Protein AF-A0A524G0C2-F1 (afdb_monomer)

Nearest PDB structures (foldseek):
  6n63-assembly1_A-2  TM=3.882E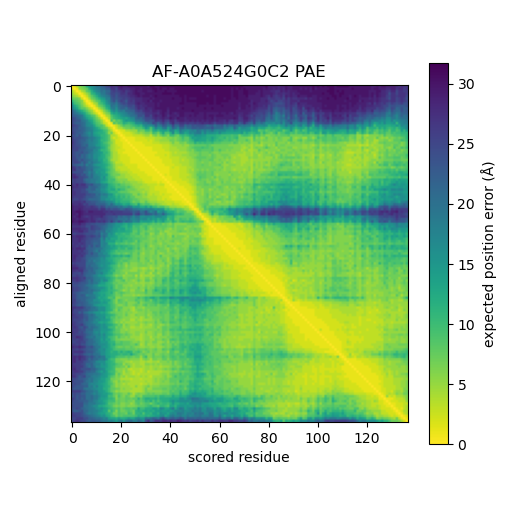-01  e=5.190E-01  Bacillus thermotolerans
  6qyb-assembly1_A  TM=3.420E-01  e=4.652E+00  Streptomyces lividans 1326
  6ek9-assembly1_A  TM=3.709E-01  e=4.907E+00  Streptomyces lividans
  6q58-assembly1_A  TM=3.965E-01  e=8.838E+00  Streptomyces lividans 1326

pLDDT: mean 71.82, std 11.36, range [39.09, 84.81]

Solvent-accessible surface area (backbone atoms only — not comparable to full-atom values): 7784 Å² total; per-residue (Å²): 140,76,82,79,80,74,70,77,73,96,71,70,73,76,85,49,70,62,59,53,49,45,52,48,51,51,49,54,51,50,52,50,49,51,52,50,50,62,56,47,55,59,49,46,54,53,48,71,69,67,76,56,67,72,69,37,51,56,52,44,53,49,52,51,53,50,46,53,52,53,59,60,47,51,63,48,51,54,52,40,53,48,18,62,74,68,44,36,52,68,52,45,53,51,43,54,53,52,46,52,52,51,30,52,54,25,56,78,68,64,38,62,68,63,27,51,50,39,49,54,48,51,56,55,61,65,32,70,63,55,51,47,61,35,68,77,111

Radius of gyration: 20.82 Å; Cα contacts (8 Å, |Δi|>4): 76; chains: 1; bounding box: 36×38×78 Å

Secondary structure (DSSP, 8-state):
---------TT-----HHHHHHHHHHHHHHHHHHHHHHHHHHHHHHHHHT--HHHHHHHHHHHHHHHHHHHHHHHHHHHHHHHHHTT-HHHHHHHHHHHHHHHHHHHHTT-HHHHHHHHHHHHHHT-HHHHHHHH--

Structure (mmCIF, N/CA/C/O backbone):
data_AF-A0A524G0C2-F1
#
_entry.id   AF-A0A524G0C2-F1
#
loop_
_atom_site.group_PDB
_atom_site.id
_atom_site.type_symbol
_atom_site.label_atom_id
_atom_site.label_alt_id
_atom_site.label_comp_id
_atom_site.label_asym_id
_atom_site.label_entity_id
_atom_site.label_seq_id
_atom_site.pdbx_PDB_ins_code
_atom_site.Cartn_x
_atom_site.Cartn_y
_atom_site.Cartn_z
_atom_site.occupancy
_atom_site.B_iso_or_equiv
_atom_site.auth_seq_id
_atom_site.auth_comp_id
_atom_site.auth_asym_id
_atom_site.auth_atom_id
_atom_site.pdbx_PDB_model_num
ATOM 1 N N . MET A 1 1 ? 19.664 -28.141 -49.773 1.00 45.62 1 MET A N 1
ATOM 2 C CA . MET A 1 1 ? 19.941 -27.663 -48.406 1.00 45.62 1 MET A CA 1
ATOM 3 C C . MET A 1 1 ? 20.024 -26.159 -48.499 1.00 45.62 1 MET A C 1
ATOM 5 O O . MET A 1 1 ? 21.053 -25.643 -48.904 1.00 45.62 1 MET A O 1
ATOM 9 N N . ILE A 1 2 ? 18.891 -25.498 -48.298 1.00 45.22 2 ILE A N 1
ATOM 10 C CA . ILE A 1 2 ? 18.828 -24.050 -48.122 1.00 45.22 2 ILE A CA 1
ATOM 11 C C . ILE A 1 2 ? 18.464 -23.889 -46.656 1.00 45.22 2 ILE A C 1
ATOM 13 O O . ILE A 1 2 ? 17.597 -24.612 -46.163 1.00 45.22 2 ILE A O 1
ATOM 17 N N . GLU A 1 3 ? 19.267 -23.080 -45.987 1.00 47.97 3 GLU A N 1
ATOM 18 C CA . GLU A 1 3 ? 19.298 -22.872 -44.551 1.00 47.97 3 GLU A CA 1
ATOM 19 C C . GLU A 1 3 ? 17.900 -22.511 -44.052 1.00 47.97 3 GLU A C 1
ATOM 21 O O . GLU A 1 3 ? 17.252 -21.598 -44.559 1.00 47.97 3 GLU A O 1
ATOM 26 N N . ASP A 1 4 ? 17.428 -23.309 -43.098 1.00 44.31 4 ASP A N 1
ATOM 27 C CA . ASP A 1 4 ? 16.243 -23.026 -42.309 1.00 44.31 4 ASP A CA 1
ATOM 28 C C . ASP A 1 4 ? 16.604 -21.797 -41.469 1.00 44.31 4 ASP A C 1
ATOM 30 O O . ASP A 1 4 ? 17.283 -21.905 -40.444 1.00 44.31 4 ASP A O 1
ATOM 34 N N . GLU A 1 5 ? 16.264 -20.606 -41.969 1.00 48.16 5 GLU A N 1
ATOM 35 C CA . GLU A 1 5 ? 16.205 -19.393 -41.164 1.00 48.16 5 GLU A CA 1
ATOM 36 C C . GLU A 1 5 ? 15.136 -19.636 -40.099 1.00 48.16 5 GLU A C 1
ATOM 38 O O . GLU A 1 5 ? 13.968 -19.272 -40.237 1.00 48.16 5 GLU A O 1
ATOM 43 N N . THR A 1 6 ? 15.539 -20.311 -39.025 1.00 45.94 6 THR A N 1
ATOM 44 C CA . THR A 1 6 ? 14.767 -20.407 -37.798 1.00 45.94 6 THR A CA 1
ATOM 45 C C . THR A 1 6 ? 14.635 -18.994 -37.257 1.00 45.94 6 THR A C 1
ATOM 47 O O . THR A 1 6 ? 15.492 -18.512 -36.512 1.00 45.94 6 THR A O 1
ATOM 50 N N . TYR A 1 7 ? 13.564 -18.318 -37.668 1.00 44.09 7 TYR A N 1
ATOM 51 C CA . TYR A 1 7 ? 13.022 -17.163 -36.976 1.00 44.09 7 TYR A CA 1
ATOM 52 C C . TYR A 1 7 ? 13.000 -17.497 -35.479 1.00 44.09 7 TYR A C 1
ATOM 54 O O . TYR A 1 7 ? 12.479 -18.557 -35.106 1.00 44.09 7 TYR A O 1
ATOM 62 N N . PRO A 1 8 ? 13.568 -16.653 -34.600 1.00 46.28 8 PRO A N 1
ATOM 63 C CA . PRO A 1 8 ? 13.377 -16.867 -33.180 1.00 46.28 8 PRO A CA 1
ATOM 64 C C . PRO A 1 8 ? 11.863 -16.815 -32.925 1.00 46.28 8 PRO A C 1
ATOM 66 O O . PRO A 1 8 ? 11.189 -15.940 -33.475 1.00 46.28 8 PRO A O 1
ATOM 69 N N . PRO A 1 9 ? 11.297 -17.754 -32.150 1.00 43.56 9 PRO A N 1
ATOM 70 C CA . PRO A 1 9 ? 9.872 -17.749 -31.877 1.00 43.56 9 PRO A CA 1
ATOM 71 C C . PRO A 1 9 ? 9.487 -16.405 -31.253 1.00 43.56 9 PRO A C 1
ATOM 73 O O . PRO A 1 9 ? 10.050 -15.991 -30.240 1.00 43.56 9 PRO A O 1
ATOM 76 N N . GLU A 1 10 ? 8.506 -15.746 -31.864 1.00 44.94 10 GLU A N 1
ATOM 77 C CA . GLU A 1 10 ? 7.994 -14.397 -31.578 1.00 44.94 10 GLU A CA 1
ATOM 78 C C . GLU A 1 10 ? 7.294 -14.266 -30.203 1.00 44.94 10 GLU A C 1
ATOM 80 O O . GLU A 1 10 ? 6.514 -13.352 -29.971 1.00 44.94 10 GLU A O 1
ATOM 85 N N . ASN A 1 11 ? 7.572 -15.175 -29.266 1.00 41.25 11 ASN A N 1
ATOM 86 C CA . ASN A 1 11 ? 6.915 -15.281 -27.963 1.00 41.25 11 ASN A CA 1
ATOM 87 C C . ASN A 1 11 ? 7.899 -15.411 -26.792 1.00 41.25 11 ASN A C 1
ATOM 89 O O . ASN A 1 11 ? 7.546 -15.933 -25.735 1.00 41.25 11 ASN A O 1
ATOM 93 N N . SER A 1 12 ? 9.126 -14.908 -26.921 1.00 39.09 12 SER A N 1
ATOM 94 C CA . SER A 1 12 ? 9.852 -14.513 -25.717 1.00 39.09 12 SER A CA 1
ATOM 95 C C . SER A 1 12 ? 9.276 -13.175 -25.261 1.00 39.09 12 SER A C 1
ATOM 97 O O . SER A 1 12 ? 9.777 -12.116 -25.644 1.00 39.09 12 SER A O 1
ATOM 99 N N . GLU A 1 13 ? 8.210 -13.206 -24.456 1.00 43.59 13 GLU A N 1
ATOM 100 C CA . GLU A 1 13 ? 7.986 -12.136 -23.485 1.00 43.59 13 GLU A CA 1
ATOM 101 C C . GLU A 1 13 ? 9.345 -11.889 -22.832 1.00 43.59 13 GLU A C 1
ATOM 103 O O . GLU A 1 13 ? 9.861 -12.763 -22.134 1.00 43.59 13 GLU A O 1
ATOM 108 N N . LEU A 1 14 ? 10.001 -10.782 -23.192 1.00 46.06 14 LEU A N 1
ATOM 109 C CA . LEU A 1 14 ? 11.350 -10.498 -22.732 1.00 46.06 14 LEU A CA 1
ATOM 110 C C . LEU A 1 14 ? 11.347 -10.642 -21.210 1.00 46.06 14 LEU A C 1
ATOM 112 O O . LEU A 1 14 ? 10.615 -9.951 -20.499 1.00 46.06 14 LEU A O 1
ATOM 116 N N . TYR A 1 15 ? 12.118 -11.610 -20.734 1.00 42.06 15 TYR A N 1
ATOM 117 C CA . TYR A 1 15 ? 12.251 -11.915 -19.325 1.00 42.06 15 TYR A CA 1
ATOM 118 C C . TYR A 1 15 ? 12.973 -10.732 -18.678 1.00 42.06 15 TYR A C 1
ATOM 120 O O . TYR A 1 15 ? 14.197 -10.630 -18.734 1.00 42.06 15 TYR A O 1
ATOM 128 N N . PHE A 1 16 ? 12.205 -9.787 -18.135 1.00 51.91 16 PHE A N 1
ATOM 129 C CA . PHE A 1 16 ? 12.732 -8.592 -17.486 1.00 51.91 16 PHE A CA 1
ATOM 130 C C . PHE A 1 16 ? 12.782 -8.824 -15.969 1.00 51.91 16 PHE A C 1
ATOM 132 O O . PHE A 1 16 ? 11.744 -8.770 -15.300 1.00 51.91 16 PHE A O 1
ATOM 139 N N . PRO A 1 17 ? 13.968 -9.079 -15.387 1.00 55.88 17 PRO A N 1
ATOM 140 C CA . PRO A 1 17 ? 14.097 -9.337 -13.953 1.00 55.88 17 PRO A CA 1
ATOM 141 C C . PRO A 1 17 ? 13.678 -8.133 -13.090 1.00 55.88 17 PRO A C 1
ATOM 143 O O . PRO A 1 17 ? 13.245 -8.316 -11.955 1.00 55.88 17 PRO A O 1
ATOM 146 N N . SER A 1 18 ? 13.757 -6.913 -13.626 1.00 60.31 18 SER A N 1
ATOM 147 C CA . SER A 1 18 ? 13.272 -5.656 -13.032 1.00 60.31 18 SER A CA 1
ATOM 148 C C . SER A 1 18 ? 11.753 -5.654 -12.835 1.00 60.31 18 SER A C 1
ATOM 150 O O . SER A 1 18 ? 11.275 -5.424 -11.725 1.00 60.31 18 SER A O 1
ATOM 152 N N . LYS A 1 19 ? 10.992 -5.992 -13.882 1.00 64.38 19 LYS A N 1
ATOM 153 C CA . LYS A 1 19 ? 9.528 -6.107 -13.837 1.00 64.38 19 LYS A CA 1
ATOM 154 C C . LYS A 1 19 ? 9.083 -7.176 -12.844 1.00 64.38 19 LYS A C 1
ATOM 156 O O . LYS A 1 19 ? 8.262 -6.906 -11.975 1.00 64.38 19 LYS A O 1
ATOM 161 N N . GLN A 1 20 ? 9.698 -8.358 -12.903 1.00 68.06 20 GLN A N 1
ATOM 162 C CA . GLN A 1 20 ? 9.371 -9.454 -11.991 1.00 68.06 20 GLN A CA 1
ATOM 163 C C . GLN A 1 20 ? 9.671 -9.097 -10.527 1.00 68.06 20 GLN A C 1
ATOM 165 O O . GLN A 1 20 ? 8.901 -9.466 -9.640 1.00 68.06 20 GLN A O 1
ATOM 170 N N . ARG A 1 21 ? 10.750 -8.348 -10.255 1.00 71.06 21 ARG A N 1
ATOM 171 C CA . ARG A 1 21 ? 11.058 -7.842 -8.907 1.00 71.06 21 ARG A CA 1
ATOM 172 C C . ARG A 1 21 ? 9.988 -6.883 -8.406 1.00 71.06 21 ARG A C 1
ATOM 174 O O . ARG A 1 21 ? 9.554 -7.030 -7.269 1.00 71.06 21 ARG A O 1
ATOM 181 N N . VAL A 1 22 ? 9.542 -5.935 -9.230 1.00 72.81 22 VAL A N 1
ATOM 182 C CA . VAL A 1 22 ? 8.506 -4.984 -8.809 1.00 72.81 22 VAL A CA 1
ATOM 183 C C . VAL A 1 22 ? 7.151 -5.663 -8.649 1.00 72.81 22 VAL A C 1
ATOM 185 O O . VAL A 1 22 ? 6.507 -5.447 -7.627 1.00 72.81 22 VAL A O 1
ATOM 188 N N . ASP A 1 23 ? 6.761 -6.544 -9.571 1.00 71.94 23 ASP A N 1
ATOM 189 C CA . ASP A 1 23 ? 5.523 -7.324 -9.466 1.00 71.94 23 ASP A CA 1
ATOM 190 C C . ASP A 1 23 ? 5.527 -8.198 -8.201 1.00 71.94 23 ASP A C 1
ATOM 192 O O . ASP A 1 23 ? 4.541 -8.239 -7.465 1.00 71.94 23 ASP A O 1
ATOM 196 N N . THR A 1 24 ? 6.663 -8.829 -7.883 1.00 78.75 24 THR A N 1
ATOM 197 C CA . THR A 1 24 ? 6.825 -9.615 -6.649 1.00 78.75 24 THR A CA 1
ATOM 198 C C . THR A 1 24 ? 6.751 -8.727 -5.407 1.00 78.75 24 THR A C 1
ATOM 200 O O . THR A 1 24 ? 6.059 -9.078 -4.455 1.00 78.75 24 THR A O 1
ATOM 203 N N . THR A 1 25 ? 7.411 -7.563 -5.398 1.00 78.69 25 THR A N 1
ATOM 204 C CA . THR A 1 25 ? 7.327 -6.616 -4.276 1.00 78.69 25 THR A CA 1
ATOM 205 C C . THR A 1 25 ? 5.895 -6.133 -4.067 1.00 78.69 25 THR A C 1
ATOM 207 O O . THR A 1 25 ? 5.410 -6.141 -2.938 1.00 78.69 25 THR A O 1
ATOM 210 N N . ILE A 1 26 ? 5.195 -5.755 -5.140 1.00 77.94 26 ILE A N 1
ATOM 211 C CA . ILE A 1 26 ? 3.794 -5.330 -5.079 1.00 77.94 26 ILE A CA 1
ATOM 212 C C . ILE A 1 26 ? 2.926 -6.461 -4.526 1.00 77.94 26 ILE A C 1
ATOM 214 O O . ILE A 1 26 ? 2.121 -6.222 -3.627 1.00 77.94 26 ILE A O 1
ATOM 218 N N . LEU A 1 27 ? 3.119 -7.692 -5.005 1.00 78.81 27 LEU A N 1
ATOM 219 C CA . LEU A 1 27 ? 2.382 -8.859 -4.532 1.00 78.81 27 LEU A CA 1
ATOM 220 C C . LEU A 1 27 ? 2.614 -9.103 -3.037 1.00 78.81 27 LEU A C 1
ATOM 222 O O . LEU A 1 27 ? 1.651 -9.247 -2.289 1.00 78.81 27 LEU A O 1
ATOM 226 N N . VAL A 1 28 ? 3.871 -9.109 -2.587 1.00 83.00 28 VAL A N 1
ATOM 227 C CA . VAL A 1 28 ? 4.225 -9.310 -1.173 1.00 83.00 28 VAL A CA 1
ATOM 228 C C . VAL A 1 28 ? 3.603 -8.221 -0.303 1.00 83.00 28 VAL A C 1
ATOM 230 O O . VAL A 1 28 ? 2.982 -8.527 0.714 1.00 83.00 28 VAL A O 1
ATOM 233 N N . ILE A 1 29 ? 3.706 -6.957 -0.717 1.00 81.81 29 ILE A N 1
ATOM 234 C CA . ILE A 1 29 ? 3.104 -5.833 0.006 1.00 81.81 29 ILE A CA 1
ATOM 235 C C . ILE A 1 29 ? 1.585 -5.986 0.070 1.00 81.81 29 ILE A C 1
ATOM 237 O O . ILE A 1 29 ? 1.009 -5.816 1.145 1.00 81.81 29 ILE A O 1
ATOM 241 N N . CYS A 1 30 ? 0.943 -6.352 -1.039 1.00 77.56 30 CYS A N 1
ATOM 242 C CA . CYS A 1 30 ? -0.501 -6.546 -1.103 1.00 77.56 30 CYS A CA 1
ATOM 243 C C . CYS A 1 30 ? -0.960 -7.695 -0.192 1.00 77.56 30 CYS A C 1
ATOM 245 O O . CYS A 1 30 ? -1.938 -7.546 0.539 1.00 77.56 30 CYS A O 1
ATOM 247 N N . VAL A 1 31 ? -0.235 -8.818 -0.176 1.00 83.50 31 VAL A N 1
ATOM 248 C CA . VAL A 1 31 ? -0.523 -9.952 0.716 1.00 83.50 31 VAL A CA 1
ATOM 249 C C . VAL A 1 31 ? -0.402 -9.532 2.180 1.00 83.50 31 VAL A C 1
ATOM 251 O O . VAL A 1 31 ? -1.303 -9.816 2.967 1.00 83.50 31 VAL A O 1
ATOM 254 N N . ILE A 1 32 ? 0.659 -8.808 2.550 1.00 83.25 32 ILE A N 1
ATOM 255 C CA . ILE A 1 32 ? 0.831 -8.319 3.926 1.00 83.25 32 ILE A CA 1
ATOM 256 C C . ILE A 1 32 ? -0.302 -7.355 4.306 1.00 83.25 32 ILE A C 1
A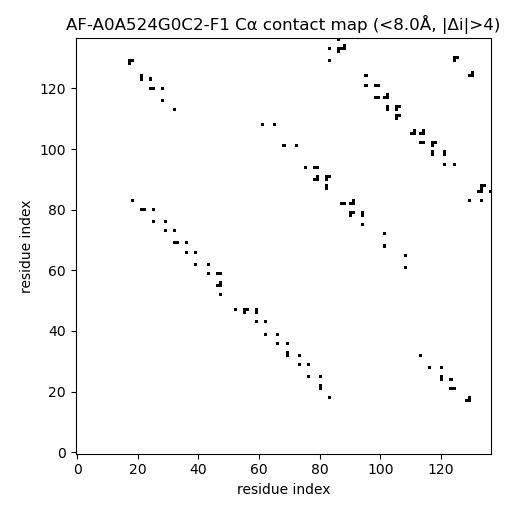TOM 258 O O . ILE A 1 32 ? -0.841 -7.465 5.404 1.00 83.25 32 ILE A O 1
ATOM 262 N N . HIS A 1 33 ? -0.718 -6.462 3.402 1.00 77.44 33 HIS A N 1
ATOM 263 C CA . HIS A 1 33 ? -1.846 -5.552 3.640 1.00 77.44 33 HIS A CA 1
ATOM 264 C C . HIS A 1 33 ? -3.148 -6.304 3.924 1.00 77.44 33 HIS A C 1
ATOM 266 O O . HIS A 1 33 ? -3.843 -5.995 4.893 1.00 77.44 33 HIS A O 1
ATOM 272 N N . VAL A 1 34 ? -3.462 -7.321 3.118 1.00 78.88 34 VAL A N 1
ATOM 273 C CA . VAL A 1 34 ? -4.663 -8.146 3.308 1.00 78.88 34 VAL A CA 1
ATOM 274 C C . VAL A 1 34 ? -4.607 -8.891 4.643 1.00 78.88 34 VAL A C 1
ATOM 276 O O . VAL A 1 34 ? -5.581 -8.864 5.395 1.00 78.88 34 VAL A O 1
ATOM 279 N N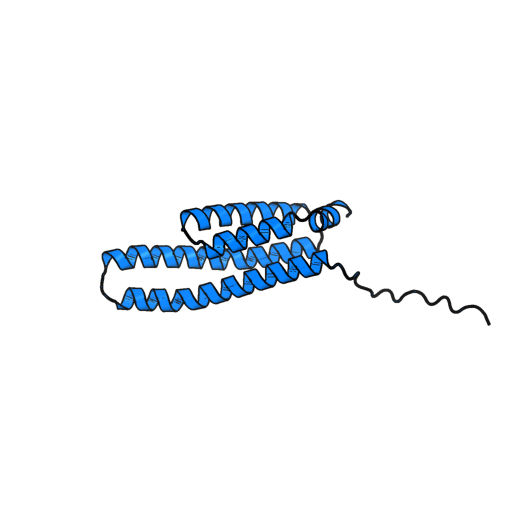 . LEU A 1 35 ? -3.468 -9.505 4.980 1.00 82.56 35 LEU A N 1
ATOM 280 C CA . LEU A 1 35 ? -3.294 -10.205 6.257 1.00 82.56 35 LEU A CA 1
ATOM 281 C C . LEU A 1 35 ? -3.464 -9.263 7.455 1.00 82.56 35 LEU A C 1
ATOM 283 O O . LEU A 1 35 ? -4.142 -9.618 8.417 1.00 82.56 35 LEU A O 1
ATOM 287 N N . MET A 1 36 ? -2.915 -8.049 7.380 1.00 76.31 36 MET A N 1
ATOM 288 C CA . MET A 1 36 ? -3.084 -7.033 8.421 1.00 76.31 36 MET A CA 1
ATOM 289 C C . MET A 1 36 ? -4.552 -6.635 8.597 1.00 76.31 36 MET A C 1
ATOM 291 O O . MET A 1 36 ? -5.029 -6.580 9.729 1.00 76.31 36 MET A O 1
ATOM 295 N N . GLY A 1 37 ? -5.294 -6.429 7.504 1.00 72.00 37 GLY A N 1
ATOM 296 C CA . GLY A 1 37 ? -6.731 -6.142 7.575 1.00 72.00 37 GLY A CA 1
ATOM 297 C C . GLY A 1 37 ? -7.538 -7.283 8.210 1.00 72.00 37 GLY A C 1
ATOM 298 O O . GLY A 1 37 ? -8.413 -7.044 9.051 1.00 72.00 37 GLY A O 1
ATOM 299 N N . ILE A 1 38 ? -7.202 -8.534 7.873 1.00 81.19 38 ILE A N 1
ATOM 300 C CA . ILE A 1 38 ? -7.834 -9.728 8.455 1.00 81.19 38 ILE A CA 1
ATOM 301 C C . ILE A 1 38 ? -7.561 -9.818 9.961 1.00 81.19 38 ILE A C 1
ATOM 303 O O . ILE A 1 38 ? -8.476 -10.144 10.709 1.00 81.19 38 ILE A O 1
ATOM 307 N N . ILE A 1 39 ? -6.341 -9.515 10.416 1.00 77.81 39 ILE A N 1
ATOM 308 C CA . ILE A 1 39 ? -5.962 -9.564 11.840 1.00 77.81 39 ILE A CA 1
ATOM 309 C C . ILE A 1 39 ? -6.559 -8.390 12.631 1.00 77.81 39 ILE A C 1
ATOM 311 O O . ILE A 1 39 ? -6.984 -8.570 13.772 1.00 77.81 39 ILE A O 1
ATOM 315 N N . ALA A 1 40 ? -6.628 -7.194 12.042 1.00 72.00 40 ALA A N 1
ATOM 316 C CA . ALA A 1 40 ? -7.144 -6.001 12.713 1.00 72.00 40 ALA A CA 1
ATOM 317 C C . ALA A 1 40 ? -8.639 -6.123 13.059 1.00 72.00 40 ALA A C 1
ATOM 319 O O . ALA A 1 40 ? -9.059 -5.736 14.147 1.00 72.00 40 ALA A O 1
ATOM 320 N N . THR A 1 41 ? -9.437 -6.719 12.168 1.00 72.50 41 THR A N 1
ATOM 321 C CA . THR A 1 41 ? -10.896 -6.863 12.329 1.00 72.50 41 THR A CA 1
ATOM 322 C C . THR A 1 41 ? -11.319 -7.567 13.639 1.00 72.50 41 THR A C 1
ATOM 324 O O . THR A 1 41 ? -12.092 -6.983 14.403 1.00 72.50 41 THR A O 1
ATOM 327 N N . PRO A 1 42 ? -10.829 -8.778 13.977 1.00 77.44 42 PRO A N 1
ATOM 328 C CA . PRO A 1 42 ? -11.147 -9.425 15.249 1.00 77.44 42 PRO A CA 1
ATOM 329 C C . PRO A 1 42 ? -10.554 -8.685 16.453 1.00 77.44 42 PRO A C 1
ATOM 331 O O . PRO A 1 42 ? -11.144 -8.723 17.532 1.00 77.44 42 PRO A O 1
ATOM 334 N N . LEU A 1 43 ? -9.434 -7.972 16.283 1.00 73.94 43 LEU A N 1
ATOM 335 C CA . LEU A 1 43 ? -8.835 -7.164 17.347 1.00 73.94 43 LEU A CA 1
ATOM 336 C C . LEU A 1 43 ? -9.762 -6.015 17.771 1.00 73.94 43 LEU A C 1
ATOM 338 O O . LEU A 1 43 ? -9.939 -5.773 18.963 1.00 73.94 43 LEU A O 1
ATOM 342 N N . VAL A 1 44 ? -10.406 -5.353 16.803 1.00 72.12 44 VAL A N 1
ATOM 343 C CA . VAL A 1 44 ? -11.431 -4.325 17.056 1.00 72.12 44 VAL A CA 1
ATOM 344 C C . VAL A 1 44 ? -12.602 -4.906 17.839 1.00 72.12 44 VAL A C 1
ATOM 346 O O . VAL A 1 44 ? -13.035 -4.315 18.827 1.00 72.12 44 VAL A O 1
ATOM 349 N N . ILE A 1 45 ? -13.094 -6.082 17.440 1.00 74.69 45 ILE A N 1
ATOM 350 C CA . ILE A 1 45 ? -14.209 -6.751 18.125 1.00 74.69 45 ILE A CA 1
ATOM 351 C C . ILE A 1 45 ? -13.832 -7.084 19.578 1.00 74.69 45 ILE A C 1
ATOM 353 O O . ILE A 1 45 ? -14.606 -6.809 20.496 1.00 74.69 45 ILE A O 1
ATOM 357 N N . LEU A 1 46 ? -12.626 -7.616 19.801 1.00 75.38 46 LEU A N 1
ATOM 358 C CA . LEU A 1 46 ? -12.105 -7.900 21.140 1.00 75.38 46 LEU A CA 1
ATOM 359 C C . LEU A 1 46 ? -11.980 -6.627 21.985 1.00 75.38 46 LEU A C 1
ATOM 361 O O . LEU A 1 46 ? -12.378 -6.623 23.152 1.00 75.38 46 LEU A O 1
ATOM 365 N N . LEU A 1 47 ? -11.494 -5.531 21.401 1.00 73.50 47 LEU A N 1
ATOM 366 C CA . LEU A 1 47 ? -11.390 -4.246 22.088 1.00 73.50 47 LEU A CA 1
ATOM 367 C C . LEU A 1 47 ? -12.758 -3.744 22.545 1.00 73.50 47 LEU A C 1
ATOM 369 O O . LEU A 1 47 ? -12.907 -3.445 23.728 1.00 73.50 47 LEU A O 1
ATOM 373 N N . PHE A 1 48 ? -13.768 -3.755 21.671 1.00 71.12 48 PHE A N 1
ATOM 374 C CA . PHE A 1 48 ? -15.137 -3.383 22.043 1.00 71.12 48 PHE A CA 1
ATOM 375 C C . PHE A 1 48 ? -15.743 -4.299 23.117 1.00 71.12 48 PHE A C 1
ATOM 377 O O . PHE A 1 48 ? -16.546 -3.842 23.928 1.00 71.12 48 PHE A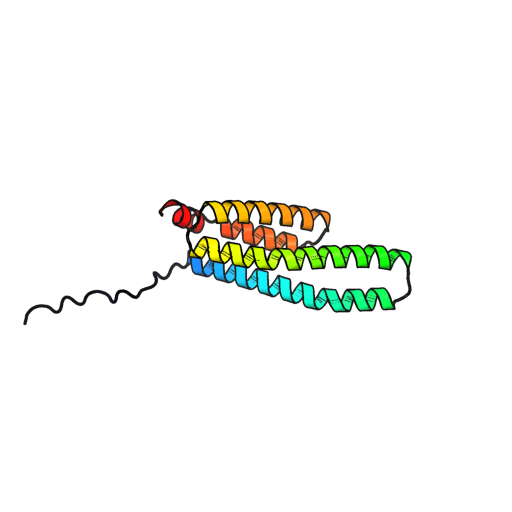 O 1
ATOM 384 N N . SER A 1 49 ? -15.344 -5.573 23.168 1.00 73.12 49 SER A N 1
ATOM 385 C CA . SER A 1 49 ? -15.850 -6.527 24.164 1.00 73.12 49 SER A CA 1
ATOM 386 C C . SER A 1 49 ? -15.287 -6.333 25.581 1.00 73.12 49 SER A C 1
ATOM 388 O O . SER A 1 49 ? -15.853 -6.861 26.534 1.00 73.12 49 SER A O 1
ATOM 390 N N . SER A 1 50 ? -14.198 -5.570 25.753 1.00 72.06 50 SER A N 1
ATOM 391 C CA . SER A 1 50 ? -13.476 -5.482 27.036 1.00 72.06 50 SER A CA 1
ATOM 392 C C . SER A 1 50 ? -13.959 -4.382 28.007 1.00 72.06 50 SER A C 1
ATOM 394 O O . SER A 1 50 ? -13.408 -4.245 29.094 1.00 72.06 50 SER A O 1
ATOM 396 N N . GLY A 1 51 ? -14.993 -3.601 27.661 1.00 64.56 51 GLY A N 1
ATOM 397 C CA . GLY A 1 51 ? -15.780 -2.790 28.616 1.00 64.56 51 GLY A CA 1
ATOM 398 C C . GLY A 1 51 ? -15.174 -1.477 29.161 1.00 64.56 51 GLY A C 1
ATOM 399 O O . GLY A 1 51 ? -15.817 -0.805 29.966 1.00 64.56 51 GLY A O 1
ATOM 400 N N . ILE A 1 52 ? -13.980 -1.063 28.732 1.00 62.56 52 ILE A N 1
ATOM 401 C CA . ILE A 1 52 ? -13.289 0.182 29.120 1.00 62.56 52 ILE A CA 1
ATOM 402 C C . ILE A 1 52 ? -13.599 1.278 28.081 1.00 62.56 52 ILE A C 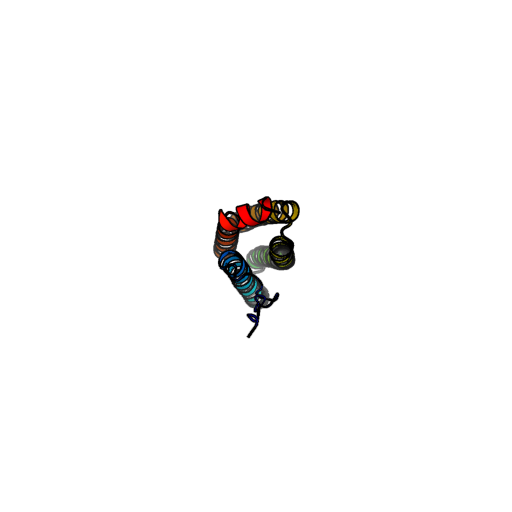1
ATOM 404 O O . ILE A 1 52 ? -12.831 1.548 27.158 1.00 62.56 52 ILE A O 1
ATOM 408 N N . LEU A 1 53 ? -14.762 1.915 28.230 1.00 58.66 53 LEU A N 1
ATOM 409 C CA . LEU A 1 53 ? -15.438 2.716 27.195 1.00 58.66 53 LEU A CA 1
ATOM 410 C C . LEU A 1 53 ? -14.627 3.852 26.539 1.00 58.66 53 LEU A C 1
ATOM 412 O O . LEU A 1 53 ? -14.697 4.019 25.323 1.00 58.66 53 LEU A O 1
ATOM 416 N N . GLN A 1 54 ? -13.876 4.659 27.293 1.00 63.09 54 GLN A N 1
ATOM 417 C CA . GLN A 1 54 ? -13.249 5.863 26.718 1.00 63.09 54 GLN A CA 1
ATOM 418 C C . GLN A 1 54 ? -11.975 5.564 25.924 1.00 63.09 54 GLN A C 1
ATOM 420 O O . GLN A 1 54 ? -11.800 6.081 24.822 1.00 63.09 54 GLN A O 1
ATOM 425 N N . THR A 1 55 ? -11.098 4.710 26.450 1.00 62.28 55 THR A N 1
ATOM 426 C CA . THR A 1 55 ? -9.852 4.346 25.763 1.00 62.28 55 THR A CA 1
ATOM 427 C C . THR A 1 55 ? -10.138 3.461 24.547 1.00 62.28 55 THR A C 1
ATOM 429 O O . THR A 1 55 ? -9.472 3.589 23.524 1.00 62.28 55 THR A O 1
ATOM 432 N N . GLN A 1 56 ? -11.175 2.620 24.609 1.00 68.44 56 GLN A N 1
ATOM 433 C CA . GLN A 1 56 ? -11.563 1.728 23.512 1.00 68.44 56 GLN A CA 1
ATOM 434 C C . GLN A 1 56 ? -12.175 2.457 22.321 1.00 68.44 56 GLN A C 1
ATOM 436 O O . GLN A 1 56 ? -11.918 2.054 21.192 1.00 68.44 56 GLN A O 1
ATOM 441 N N . LEU A 1 57 ? -12.942 3.532 22.538 1.00 71.94 57 LEU A N 1
ATOM 442 C CA . LEU A 1 57 ? -13.557 4.265 21.431 1.00 71.94 57 LEU A CA 1
ATOM 443 C C . LEU A 1 57 ? -12.502 4.953 20.556 1.00 71.94 57 LEU A C 1
ATOM 445 O O . LEU A 1 57 ? -12.561 4.845 19.334 1.00 71.94 57 LEU A O 1
ATOM 449 N N . LEU A 1 58 ? -11.513 5.612 21.172 1.00 74.25 58 LEU A N 1
ATOM 450 C CA . LEU A 1 58 ? -10.419 6.249 20.434 1.00 74.25 58 LEU A CA 1
ATOM 451 C C . LEU A 1 58 ? -9.605 5.212 19.650 1.00 74.25 58 LEU A C 1
ATOM 453 O O . LEU A 1 58 ? -9.347 5.405 18.465 1.00 74.25 58 LEU A O 1
ATOM 457 N N . VAL A 1 59 ? -9.246 4.097 20.293 1.00 72.31 59 VAL A N 1
ATOM 458 C CA . VAL A 1 59 ? -8.487 3.014 19.650 1.00 72.31 59 VAL A CA 1
ATOM 459 C C . VAL A 1 59 ? -9.294 2.376 18.516 1.00 72.31 59 VAL A C 1
ATOM 461 O O . VAL A 1 59 ? -8.754 2.144 17.442 1.00 72.31 59 VAL A O 1
ATOM 464 N N . ALA A 1 60 ? -10.593 2.148 18.699 1.00 72.56 60 ALA A N 1
ATOM 465 C CA . ALA A 1 60 ? -11.441 1.589 17.653 1.00 72.56 60 ALA A CA 1
ATOM 466 C C . ALA A 1 60 ? -11.602 2.530 16.451 1.00 72.56 60 ALA A C 1
ATOM 468 O O . ALA A 1 60 ? -11.556 2.070 15.313 1.00 72.56 60 ALA A O 1
ATOM 469 N N . ILE A 1 61 ? -11.757 3.840 16.683 1.00 76.06 61 ILE A N 1
ATOM 470 C CA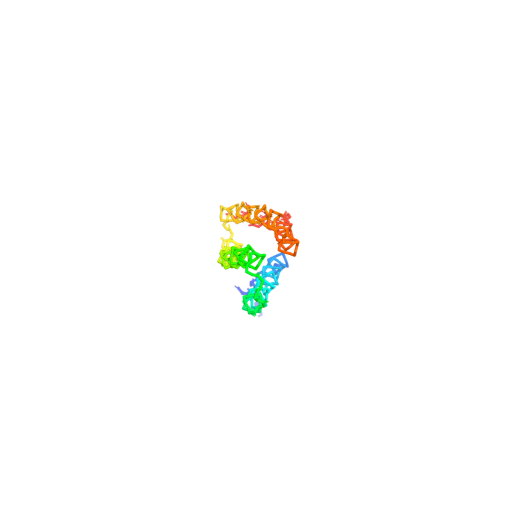 . ILE A 1 61 ? -11.795 4.841 15.607 1.00 76.06 61 ILE A CA 1
ATOM 471 C C . ILE A 1 61 ? -10.477 4.832 14.831 1.00 76.06 61 ILE A C 1
ATOM 473 O O . ILE A 1 61 ? -10.508 4.825 13.602 1.00 76.06 61 ILE A O 1
ATOM 477 N N . LEU A 1 62 ? -9.336 4.786 15.528 1.00 74.44 62 LEU A N 1
ATOM 478 C CA . LEU A 1 62 ? -8.028 4.689 14.880 1.00 74.44 62 LEU A CA 1
ATOM 479 C C . LEU A 1 62 ? -7.947 3.431 14.013 1.00 74.44 62 LEU A C 1
ATOM 481 O O . LEU A 1 62 ? -7.701 3.555 12.820 1.00 74.44 62 LEU A O 1
ATOM 485 N N . ILE A 1 63 ? -8.280 2.251 14.543 1.00 73.31 63 ILE A N 1
ATOM 486 C CA . ILE A 1 63 ? -8.220 1.007 13.759 1.00 73.31 63 ILE A CA 1
ATOM 487 C C . ILE A 1 63 ? -9.181 1.033 12.555 1.00 73.31 63 ILE A C 1
ATOM 489 O O . ILE A 1 63 ? -8.854 0.505 11.494 1.00 73.31 63 ILE A O 1
ATOM 493 N N . LEU A 1 64 ? -10.355 1.664 12.667 1.00 76.44 64 LEU A N 1
ATOM 494 C CA . LEU A 1 64 ? -11.268 1.830 11.528 1.00 76.44 64 LEU A CA 1
ATOM 495 C C . LEU A 1 64 ? -10.682 2.742 10.442 1.00 76.44 64 LEU A C 1
ATOM 497 O O . LEU A 1 64 ? -10.794 2.426 9.256 1.00 76.44 64 LEU A O 1
ATOM 501 N N . ILE A 1 65 ? -10.045 3.850 10.832 1.00 76.75 65 ILE A N 1
ATOM 502 C CA . ILE A 1 65 ? -9.342 4.743 9.901 1.00 76.75 65 ILE A CA 1
ATOM 503 C C . ILE A 1 65 ? -8.200 3.985 9.213 1.00 76.75 65 ILE A C 1
ATOM 505 O O . ILE A 1 65 ? -8.057 4.065 7.993 1.00 76.75 65 ILE A O 1
ATOM 509 N N . GLU A 1 66 ? -7.433 3.195 9.964 1.00 71.69 66 GLU A N 1
ATOM 510 C CA . GLU A 1 66 ? -6.361 2.353 9.424 1.00 71.69 66 GLU A CA 1
ATOM 511 C C . GLU A 1 66 ? -6.889 1.305 8.443 1.00 71.69 66 GLU A C 1
ATOM 513 O O . GLU A 1 66 ? -6.347 1.145 7.349 1.00 71.69 66 GLU A O 1
ATOM 518 N N . GLY A 1 67 ? -7.988 0.633 8.791 1.00 72.62 67 GLY A N 1
ATOM 519 C CA . GLY A 1 67 ? -8.665 -0.317 7.914 1.00 72.62 67 GLY A CA 1
ATOM 520 C C . GLY A 1 67 ? -9.120 0.328 6.605 1.00 72.62 67 GLY A C 1
ATOM 521 O O . GLY A 1 67 ? -8.920 -0.240 5.532 1.00 72.62 67 GLY A O 1
ATOM 522 N N . ALA A 1 68 ? -9.666 1.545 6.661 1.00 76.06 68 ALA A N 1
ATOM 523 C CA . ALA A 1 68 ? -10.050 2.291 5.465 1.00 76.06 68 ALA A CA 1
ATOM 524 C C . ALA A 1 68 ? -8.832 2.650 4.596 1.00 76.06 68 ALA A C 1
ATOM 526 O O . ALA A 1 68 ? -8.871 2.473 3.378 1.00 76.06 68 ALA A O 1
ATOM 527 N N . ILE A 1 69 ? -7.731 3.092 5.212 1.00 73.50 69 ILE A N 1
ATOM 528 C CA . ILE A 1 69 ? -6.466 3.381 4.520 1.00 73.50 69 ILE A CA 1
ATOM 529 C C . ILE A 1 69 ? -5.927 2.126 3.818 1.00 73.50 69 ILE A C 1
ATOM 531 O O . ILE A 1 69 ? -5.563 2.195 2.641 1.00 73.50 69 ILE A O 1
ATOM 535 N N . LEU A 1 70 ? -5.930 0.977 4.501 1.00 72.62 70 LEU A N 1
ATOM 536 C CA . LEU A 1 70 ? -5.527 -0.328 3.961 1.00 72.62 70 LEU A CA 1
ATOM 537 C C . LEU A 1 70 ? -6.383 -0.748 2.757 1.00 72.62 70 LEU A C 1
ATOM 539 O O . LEU A 1 70 ? -5.861 -1.207 1.744 1.00 72.62 70 LEU A O 1
ATOM 543 N N . ILE A 1 71 ? -7.703 -0.568 2.836 1.00 74.81 71 ILE A N 1
ATOM 544 C CA . ILE A 1 71 ? -8.614 -0.926 1.741 1.00 74.81 71 ILE A CA 1
ATOM 545 C C . ILE A 1 71 ? -8.378 -0.034 0.517 1.00 74.81 71 ILE A C 1
ATOM 547 O O . ILE A 1 71 ? -8.338 -0.540 -0.602 1.00 74.81 71 ILE A O 1
ATOM 551 N N . ILE A 1 72 ? -8.186 1.276 0.706 1.00 74.56 72 ILE A N 1
ATOM 552 C CA . ILE A 1 72 ? -7.966 2.225 -0.402 1.00 74.56 72 ILE A CA 1
ATOM 553 C C . ILE A 1 72 ? -6.587 2.019 -1.054 1.00 74.56 72 ILE A C 1
ATOM 555 O O . ILE A 1 72 ? -6.421 2.272 -2.249 1.00 74.56 72 ILE A O 1
ATOM 559 N N . SER A 1 73 ? -5.600 1.522 -0.308 1.00 72.19 73 SER A N 1
ATOM 560 C CA . SER A 1 73 ? -4.259 1.251 -0.841 1.00 72.19 73 SER A CA 1
ATOM 561 C C . SER A 1 73 ? -4.198 0.004 -1.738 1.00 72.19 73 SER A C 1
ATOM 563 O O . SER A 1 73 ? -3.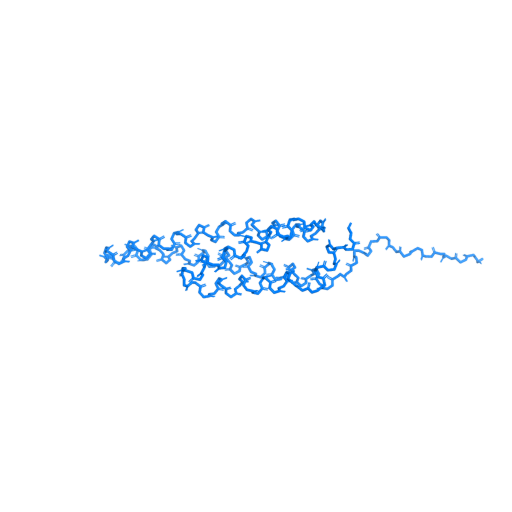371 -0.035 -2.646 1.00 72.19 73 SER A O 1
ATOM 565 N 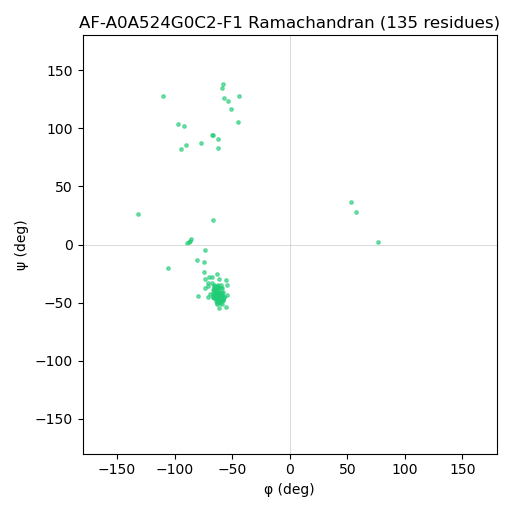N . ILE A 1 74 ? -5.118 -0.962 -1.606 1.00 75.31 74 ILE A N 1
ATOM 566 C CA . ILE A 1 74 ? -5.165 -2.153 -2.481 1.00 75.31 74 ILE A CA 1
ATOM 567 C C . ILE A 1 74 ? -5.395 -1.790 -3.967 1.00 75.31 74 ILE A C 1
ATOM 569 O O . ILE A 1 74 ? -4.567 -2.176 -4.797 1.00 75.31 74 ILE A O 1
ATOM 573 N N . PRO A 1 75 ? -6.446 -1.032 -4.356 1.00 76.75 75 PRO A N 1
ATOM 574 C CA . PRO A 1 75 ? -6.624 -0.571 -5.735 1.00 76.75 75 PRO A CA 1
ATOM 575 C C . PRO A 1 75 ? -5.411 0.184 -6.274 1.00 76.75 75 PRO A C 1
ATOM 577 O O . PRO A 1 75 ? -5.081 0.061 -7.453 1.00 76.75 75 PRO A O 1
ATOM 580 N N . LEU A 1 76 ? -4.726 0.940 -5.410 1.00 76.31 76 LEU A N 1
ATOM 581 C CA . LEU A 1 76 ? -3.522 1.664 -5.791 1.00 76.31 76 LEU A CA 1
ATOM 582 C C . LEU A 1 76 ? -2.433 0.705 -6.272 1.00 76.31 76 LEU A C 1
ATOM 584 O O . LEU A 1 76 ? -1.844 0.942 -7.322 1.00 76.31 76 LEU A O 1
ATOM 588 N N . TYR A 1 77 ? -2.205 -0.393 -5.552 1.00 74.31 77 TYR A N 1
ATOM 589 C CA . TYR A 1 77 ? -1.221 -1.408 -5.926 1.00 74.31 77 TYR A CA 1
ATOM 590 C C . TYR A 1 77 ? -1.548 -2.080 -7.263 1.00 74.31 77 TYR A C 1
ATOM 592 O O . TYR A 1 77 ? -0.645 -2.291 -8.073 1.00 74.31 77 TYR A O 1
ATOM 600 N N . PHE A 1 78 ? -2.830 -2.322 -7.555 1.00 74.62 78 PHE A N 1
ATOM 601 C CA . PHE A 1 78 ? -3.257 -2.817 -8.868 1.00 74.62 78 PHE A CA 1
ATOM 602 C C . PHE A 1 78 ? -3.012 -1.805 -9.991 1.00 74.62 78 PHE A C 1
ATOM 604 O O . PHE A 1 78 ? -2.492 -2.175 -11.043 1.00 74.62 78 PHE A O 1
ATOM 611 N N . ILE A 1 79 ? -3.339 -0.527 -9.770 1.00 74.12 79 ILE A N 1
ATOM 612 C CA . ILE A 1 79 ? -3.068 0.550 -10.738 1.00 74.12 79 ILE A CA 1
ATOM 613 C C . ILE A 1 79 ? -1.564 0.657 -11.010 1.00 74.12 79 ILE A C 1
ATOM 615 O O . ILE A 1 79 ? -1.152 0.884 -12.142 1.00 74.12 79 ILE A O 1
ATOM 619 N N . LEU A 1 80 ? -0.744 0.464 -9.982 1.00 72.44 80 LEU A N 1
ATOM 620 C CA . LEU A 1 80 ? 0.710 0.566 -10.025 1.00 72.44 80 LEU A CA 1
ATOM 621 C C . LEU A 1 80 ? 1.341 -0.596 -10.807 1.00 72.44 80 LEU A C 1
ATOM 623 O O . LEU A 1 80 ? 2.152 -0.356 -11.701 1.00 72.44 80 LEU A O 1
ATOM 627 N N . ALA A 1 81 ? 0.895 -1.831 -10.557 1.00 72.62 81 ALA A N 1
ATOM 628 C CA . ALA A 1 81 ? 1.267 -2.994 -11.365 1.00 72.62 81 ALA A CA 1
ATOM 629 C C . ALA A 1 81 ? 0.838 -2.815 -12.833 1.00 72.62 81 ALA A C 1
ATOM 631 O O . ALA A 1 81 ? 1.611 -3.055 -13.763 1.00 72.62 81 ALA A O 1
ATOM 632 N N . TRP A 1 82 ? -0.377 -2.307 -13.059 1.00 75.25 82 TRP A N 1
ATOM 633 C CA . TRP A 1 82 ? -0.886 -2.035 -14.402 1.00 75.25 82 TRP A CA 1
ATOM 634 C C . TRP A 1 82 ? -0.110 -0.926 -15.128 1.00 75.25 82 TRP A C 1
ATOM 636 O O . TRP A 1 82 ? 0.162 -1.051 -16.321 1.00 75.25 82 TRP A O 1
ATOM 646 N N . ALA A 1 83 ? 0.298 0.131 -14.422 1.00 72.19 83 ALA A N 1
ATOM 647 C CA . ALA A 1 83 ? 1.095 1.229 -14.967 1.00 72.19 83 ALA A CA 1
ATOM 648 C C . ALA A 1 83 ? 2.446 0.751 -15.495 1.00 72.19 83 ALA A C 1
ATOM 650 O O . ALA A 1 83 ? 2.864 1.153 -16.581 1.00 72.19 83 ALA A O 1
ATOM 651 N N . ILE A 1 84 ? 3.104 -0.121 -14.730 1.00 72.06 84 ILE A N 1
ATOM 652 C CA . ILE A 1 84 ? 4.372 -0.745 -15.111 1.00 72.06 84 ILE A CA 1
ATOM 653 C C . ILE A 1 84 ? 4.144 -1.666 -16.308 1.00 72.06 84 ILE A C 1
ATOM 655 O O . ILE A 1 84 ? 4.862 -1.571 -17.302 1.00 72.06 84 ILE A O 1
ATOM 659 N N . TRP A 1 85 ? 3.084 -2.480 -16.274 1.00 72.38 85 TRP A N 1
ATOM 660 C CA . TRP A 1 85 ? 2.718 -3.353 -17.389 1.00 72.38 85 TRP A CA 1
ATOM 661 C C . TRP A 1 85 ? 2.484 -2.583 -18.697 1.00 72.38 85 TRP A C 1
ATOM 663 O O . TRP A 1 85 ? 2.957 -2.994 -19.755 1.00 72.38 85 TRP A O 1
ATOM 673 N N . LYS A 1 86 ? 1.757 -1.462 -18.636 1.00 77.31 86 LYS A N 1
ATOM 674 C CA . LYS A 1 86 ? 1.432 -0.611 -19.793 1.00 77.31 86 LYS A CA 1
ATOM 675 C C . LYS A 1 86 ? 2.482 0.458 -20.096 1.00 77.31 86 LYS A C 1
ATOM 677 O O . LYS A 1 86 ? 2.279 1.236 -21.022 1.00 77.31 86 LYS A O 1
ATOM 682 N N . ARG A 1 87 ? 3.585 0.491 -19.344 1.00 76.88 87 ARG A N 1
ATOM 683 C CA . ARG A 1 87 ? 4.684 1.458 -19.478 1.00 76.88 87 ARG A CA 1
ATOM 684 C C . ARG A 1 87 ? 4.231 2.927 -19.437 1.00 76.88 87 ARG A C 1
ATOM 686 O O . ARG A 1 87 ? 4.761 3.783 -20.134 1.00 76.88 87 ARG A O 1
ATOM 693 N N . MET A 1 88 ? 3.230 3.243 -18.617 1.00 79.25 88 MET A N 1
ATOM 694 C CA . MET A 1 88 ? 2.628 4.580 -18.578 1.00 79.25 88 MET A CA 1
ATOM 695 C C . MET A 1 88 ? 3.304 5.470 -17.529 1.00 79.25 88 MET A C 1
ATOM 697 O O . MET A 1 88 ? 2.993 5.397 -16.338 1.00 79.25 88 MET A O 1
ATOM 701 N N . ILE A 1 89 ? 4.184 6.377 -17.972 1.00 80.81 89 ILE A N 1
ATOM 702 C CA . ILE A 1 89 ? 4.959 7.260 -17.079 1.00 80.81 89 ILE A CA 1
ATOM 703 C C . ILE A 1 89 ? 4.086 8.149 -16.179 1.00 80.81 89 ILE A C 1
ATOM 705 O O . ILE A 1 89 ? 4.424 8.386 -15.019 1.00 80.81 89 ILE A O 1
ATOM 709 N N . TRP A 1 90 ? 2.955 8.649 -16.689 1.00 78.81 90 TRP A N 1
ATOM 710 C CA . TRP A 1 90 ? 2.040 9.488 -15.909 1.00 78.81 90 TRP A CA 1
ATOM 711 C C . TRP A 1 90 ? 1.435 8.699 -14.742 1.00 78.81 90 TRP A C 1
ATOM 713 O O . TRP A 1 90 ? 1.458 9.184 -13.611 1.00 78.81 90 TRP 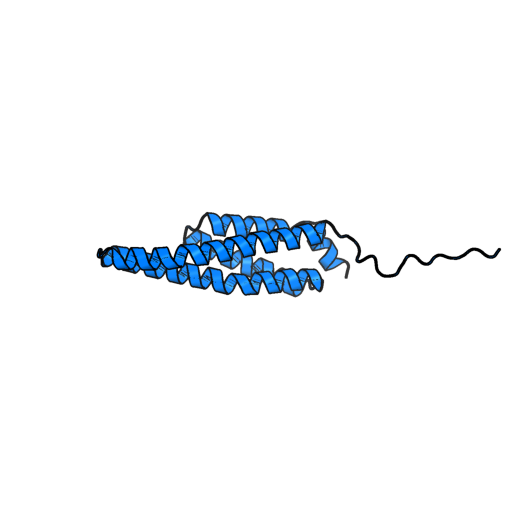A O 1
ATOM 723 N N . VAL A 1 91 ? 0.959 7.476 -15.000 1.00 77.56 91 VAL A N 1
ATOM 724 C CA . VAL A 1 91 ? 0.324 6.637 -13.976 1.00 77.56 91 VAL A CA 1
ATOM 725 C C . VAL A 1 91 ? 1.344 6.256 -12.904 1.00 77.56 91 VAL A C 1
ATOM 727 O O . VAL A 1 91 ? 1.024 6.336 -11.721 1.00 77.56 91 VAL A O 1
ATOM 730 N N . TRP A 1 92 ? 2.592 5.958 -13.287 1.00 80.56 92 TRP A N 1
ATOM 731 C CA . TRP A 1 92 ? 3.691 5.733 -12.339 1.00 80.56 92 TRP A CA 1
ATOM 732 C C . TRP A 1 92 ? 3.946 6.949 -11.433 1.00 80.56 92 TRP A C 1
ATOM 734 O O . TRP A 1 92 ? 4.023 6.797 -10.215 1.00 80.56 92 TRP A O 1
ATOM 744 N N . LYS A 1 93 ? 4.005 8.171 -11.990 1.00 82.31 93 LYS A N 1
ATOM 745 C CA . LYS A 1 93 ? 4.182 9.400 -11.189 1.00 82.31 93 LYS A CA 1
ATOM 746 C C . LYS A 1 93 ? 3.048 9.590 -10.183 1.00 82.31 93 LYS A C 1
ATOM 748 O O . LYS A 1 93 ? 3.306 9.919 -9.027 1.00 82.31 93 LYS A O 1
ATOM 753 N N . THR A 1 94 ? 1.804 9.372 -10.611 1.00 80.81 94 THR A N 1
ATOM 754 C CA . THR A 1 94 ? 0.636 9.447 -9.725 1.00 80.81 94 THR A CA 1
ATOM 755 C C . THR A 1 94 ? 0.716 8.390 -8.624 1.00 80.81 94 THR A C 1
ATOM 757 O O . THR A 1 94 ? 0.510 8.713 -7.460 1.00 80.81 94 THR A O 1
ATOM 760 N N . ALA A 1 95 ? 1.090 7.158 -8.963 1.00 77.06 95 ALA A N 1
ATOM 761 C CA . ALA A 1 95 ? 1.289 6.063 -8.020 1.00 77.06 95 ALA A CA 1
ATOM 762 C C . ALA A 1 95 ? 2.335 6.394 -6.939 1.00 77.06 95 ALA A C 1
ATOM 764 O O . ALA A 1 95 ? 2.068 6.219 -5.752 1.00 77.06 95 ALA A O 1
ATOM 765 N N . VAL A 1 96 ? 3.497 6.923 -7.334 1.00 82.88 96 VAL A N 1
ATOM 766 C CA . VAL A 1 96 ? 4.552 7.360 -6.405 1.00 82.88 96 VAL A CA 1
ATOM 767 C C . VAL A 1 96 ? 4.050 8.473 -5.485 1.00 82.88 96 VAL A C 1
ATOM 769 O O . VAL A 1 96 ? 4.266 8.409 -4.276 1.00 82.88 96 VAL A O 1
ATOM 772 N N . LEU A 1 97 ? 3.353 9.471 -6.036 1.00 84.62 97 LEU A N 1
ATOM 773 C CA . LEU A 1 97 ? 2.807 10.585 -5.261 1.00 84.62 97 LEU A CA 1
ATOM 774 C C . LEU A 1 97 ? 1.784 10.103 -4.226 1.00 84.62 97 LEU A C 1
ATOM 776 O O . LEU A 1 97 ? 1.879 10.460 -3.053 1.00 84.62 97 LEU A O 1
ATOM 780 N N . VAL A 1 98 ? 0.839 9.256 -4.635 1.00 81.38 98 VAL A N 1
ATOM 781 C CA . VAL A 1 98 ? -0.183 8.720 -3.730 1.00 81.38 98 VAL A CA 1
ATOM 782 C C . VAL A 1 98 ? 0.438 7.803 -2.675 1.00 81.38 98 VAL A C 1
ATOM 784 O O . VAL A 1 98 ? 0.077 7.895 -1.504 1.00 81.38 98 VAL A O 1
ATOM 787 N N . ASN A 1 99 ? 1.427 6.985 -3.040 1.00 83.06 99 ASN A N 1
ATOM 788 C CA . ASN A 1 99 ? 2.163 6.175 -2.073 1.00 83.06 99 ASN A CA 1
ATOM 789 C C . ASN A 1 99 ? 2.929 7.046 -1.054 1.00 83.06 99 ASN A C 1
ATOM 791 O O . ASN A 1 99 ? 2.977 6.724 0.130 1.00 83.06 99 ASN A O 1
ATOM 795 N N . GLY A 1 100 ? 3.460 8.196 -1.482 1.00 83.50 100 GLY A N 1
ATOM 796 C CA . GLY A 1 100 ? 4.042 9.202 -0.588 1.00 83.50 100 GLY A CA 1
ATOM 797 C C . GLY A 1 100 ? 3.022 9.816 0.381 1.00 83.50 100 GLY A C 1
ATOM 798 O O . GLY A 1 100 ? 3.328 10.001 1.557 1.00 83.50 100 GLY A O 1
ATOM 799 N N . ILE A 1 101 ? 1.790 10.071 -0.069 1.00 84.12 101 ILE A N 1
ATOM 800 C CA . ILE A 1 101 ? 0.698 10.524 0.810 1.00 84.12 101 ILE A CA 1
ATOM 801 C C . ILE A 1 101 ? 0.368 9.442 1.847 1.00 84.12 101 ILE A C 1
ATOM 803 O O . ILE A 1 101 ? 0.291 9.740 3.038 1.00 84.12 101 ILE A O 1
ATOM 807 N N . PHE A 1 102 ? 0.239 8.180 1.425 1.00 79.44 102 PHE A N 1
ATOM 808 C CA . PHE A 1 102 ? 0.006 7.062 2.343 1.00 79.44 102 PHE A CA 1
ATOM 809 C C . PHE A 1 102 ? 1.146 6.863 3.337 1.00 79.44 102 PHE A C 1
ATOM 811 O O . PHE A 1 102 ? 0.895 6.553 4.498 1.00 79.44 102 PHE A O 1
ATOM 818 N N . LEU A 1 103 ? 2.394 7.074 2.917 1.00 84.69 103 LEU A N 1
ATOM 819 C CA . LEU A 1 103 ? 3.540 7.058 3.817 1.00 84.69 103 LEU A CA 1
ATOM 820 C C . LEU A 1 103 ? 3.380 8.086 4.944 1.00 84.69 103 LEU A C 1
ATOM 822 O O . LEU A 1 103 ? 3.566 7.731 6.104 1.00 84.69 103 LEU A O 1
ATOM 826 N N . LEU A 1 104 ? 3.000 9.326 4.620 1.00 84.56 104 LEU A N 1
ATOM 827 C CA . LEU A 1 104 ? 2.771 10.370 5.623 1.00 84.56 104 LEU A CA 1
ATOM 828 C C . LEU A 1 104 ? 1.618 10.009 6.562 1.00 84.56 104 LEU A C 1
ATOM 830 O O . LEU A 1 104 ? 1.767 10.127 7.776 1.00 84.56 104 LEU A O 1
ATOM 834 N N . LEU A 1 105 ? 0.496 9.529 6.017 1.00 78.56 105 LEU A N 1
ATOM 835 C CA . LEU A 1 105 ? -0.654 9.099 6.817 1.00 78.56 105 LEU A CA 1
ATOM 836 C C . LEU A 1 105 ? -0.281 7.973 7.789 1.00 78.56 105 LEU A C 1
ATOM 838 O O . LEU A 1 105 ? -0.627 8.048 8.965 1.00 78.56 105 LEU A O 1
ATOM 842 N N . ASN A 1 106 ? 0.484 6.980 7.330 1.00 78.25 106 ASN A N 1
ATOM 843 C CA . ASN A 1 106 ? 0.943 5.871 8.168 1.00 78.25 106 ASN A CA 1
ATOM 844 C C . ASN A 1 106 ? 1.949 6.322 9.238 1.00 78.25 106 ASN A C 1
ATOM 846 O O . ASN A 1 106 ? 1.931 5.792 10.347 1.00 78.25 106 ASN A O 1
ATOM 850 N N . LEU A 1 107 ? 2.777 7.330 8.945 1.00 82.56 107 LEU A N 1
ATOM 851 C CA . LEU A 1 107 ? 3.674 7.959 9.919 1.00 82.56 107 LEU A CA 1
ATOM 852 C C . LEU A 1 107 ? 2.897 8.687 11.022 1.00 82.56 107 LEU A C 1
ATOM 854 O O . LEU A 1 107 ? 3.195 8.500 12.200 1.00 82.56 107 LEU A O 1
ATOM 858 N N . PHE A 1 108 ? 1.876 9.471 10.659 1.00 76.75 108 PHE A N 1
ATOM 859 C CA . PHE A 1 108 ? 1.004 10.139 11.632 1.00 76.75 108 PHE A CA 1
ATOM 860 C C . PHE A 1 108 ? 0.168 9.146 12.446 1.00 76.75 108 PHE A C 1
ATOM 862 O O . PHE A 1 108 ? -0.028 9.356 13.641 1.00 76.75 108 PHE A O 1
ATOM 869 N N . GLY A 1 109 ? -0.265 8.049 11.821 1.00 69.44 109 GLY A N 1
ATOM 870 C CA . GLY A 1 109 ? -0.921 6.924 12.491 1.00 69.44 109 GLY A CA 1
ATOM 871 C C . GLY A 1 109 ? 0.023 6.051 13.326 1.00 69.44 109 GLY A C 1
ATOM 872 O O . GLY A 1 109 ? -0.442 5.141 13.997 1.00 69.44 109 GLY A O 1
ATOM 873 N N . GLN A 1 110 ? 1.338 6.312 13.309 1.00 75.00 110 GLN A N 1
ATOM 874 C CA . GLN A 1 110 ? 2.368 5.521 14.001 1.00 75.00 110 GLN A CA 1
ATOM 875 C C . GLN A 1 110 ? 2.405 4.036 13.590 1.00 75.00 110 GLN A C 1
ATOM 877 O O . GLN A 1 110 ? 2.864 3.173 14.341 1.00 75.00 110 GLN A O 1
ATOM 882 N N . ILE A 1 111 ? 1.987 3.721 12.361 1.00 75.50 111 ILE A N 1
ATOM 883 C CA . ILE A 1 111 ? 1.932 2.348 11.853 1.00 75.50 111 ILE A CA 1
ATOM 884 C C . ILE A 1 111 ? 3.260 2.007 11.189 1.00 75.50 111 ILE A C 1
ATOM 886 O O . ILE A 1 111 ? 3.455 2.150 9.976 1.00 75.50 111 ILE A O 1
ATOM 890 N N . ILE A 1 112 ? 4.206 1.558 12.009 1.00 80.06 112 ILE A N 1
ATOM 891 C CA . ILE A 1 112 ? 5.599 1.331 11.603 1.00 80.06 112 ILE A CA 1
ATOM 892 C C . ILE A 1 112 ? 5.688 0.345 10.431 1.00 80.06 112 ILE A C 1
ATOM 894 O O . ILE A 1 112 ? 6.396 0.607 9.460 1.00 80.06 112 ILE A O 1
ATOM 898 N N . LEU A 1 113 ? 4.946 -0.766 10.478 1.00 78.69 113 LEU A N 1
ATOM 899 C CA . LEU A 1 113 ? 5.021 -1.792 9.437 1.00 78.69 113 LEU A CA 1
ATOM 900 C C . LEU A 1 113 ? 4.550 -1.265 8.073 1.00 78.69 113 LEU A C 1
ATOM 902 O O . LEU A 1 113 ? 5.265 -1.417 7.088 1.00 78.69 113 LEU A O 1
ATOM 906 N N . LEU A 1 114 ? 3.394 -0.595 8.009 1.00 75.94 114 LEU A N 1
ATOM 907 C CA . LEU A 1 114 ? 2.883 -0.024 6.755 1.00 75.94 114 LEU A CA 1
ATOM 908 C C . LEU A 1 114 ? 3.779 1.096 6.225 1.00 75.94 114 LEU A C 1
ATOM 910 O O . LEU A 1 114 ? 3.974 1.224 5.017 1.00 75.94 114 LEU A O 1
ATOM 914 N N . THR A 1 115 ? 4.374 1.872 7.129 1.00 81.88 115 THR A N 1
ATOM 915 C CA . THR A 1 115 ? 5.382 2.879 6.788 1.00 81.88 115 THR A CA 1
ATOM 916 C C . THR A 1 115 ? 6.583 2.225 6.100 1.00 81.88 115 THR A C 1
ATOM 918 O O . THR A 1 115 ? 6.983 2.658 5.020 1.00 81.88 115 THR A O 1
ATOM 921 N N . LEU A 1 116 ? 7.118 1.137 6.665 1.00 82.88 116 LEU A N 1
ATOM 922 C CA . LEU A 1 116 ? 8.229 0.389 6.068 1.00 82.88 116 LEU A CA 1
ATOM 923 C C . LEU A 1 116 ? 7.862 -0.204 4.703 1.00 82.88 116 LEU A C 1
ATOM 925 O O . LEU A 1 116 ? 8.654 -0.100 3.768 1.00 82.88 116 LEU A O 1
ATOM 929 N N . LEU A 1 117 ? 6.664 -0.775 4.556 1.00 82.31 117 LEU A N 1
ATOM 930 C CA . LEU A 1 117 ? 6.210 -1.330 3.276 1.00 82.31 117 LEU A CA 1
ATOM 931 C C . LEU A 1 117 ? 6.083 -0.248 2.198 1.00 82.31 117 LEU A C 1
ATOM 933 O O . LEU A 1 117 ? 6.547 -0.451 1.077 1.00 82.31 117 LEU A O 1
ATOM 937 N N . ASN A 1 118 ? 5.539 0.924 2.535 1.00 81.50 118 ASN A N 1
ATOM 938 C CA . ASN A 1 118 ? 5.468 2.043 1.595 1.00 81.50 118 ASN A CA 1
ATOM 939 C C . ASN A 1 118 ? 6.860 2.546 1.204 1.00 81.50 118 ASN A C 1
ATOM 941 O O . ASN A 1 118 ? 7.083 2.826 0.028 1.00 81.50 118 ASN A O 1
ATOM 945 N N . ILE A 1 119 ? 7.813 2.602 2.143 1.00 84.81 119 ILE A N 1
ATOM 946 C CA . ILE A 1 119 ? 9.214 2.942 1.846 1.00 84.81 119 ILE A CA 1
ATOM 947 C C . ILE A 1 119 ? 9.817 1.928 0.868 1.00 84.81 119 ILE A C 1
ATOM 949 O O . ILE A 1 119 ? 10.365 2.329 -0.158 1.00 84.81 119 ILE A O 1
ATOM 953 N N . ILE A 1 120 ? 9.682 0.627 1.141 1.00 84.69 120 ILE A N 1
ATOM 954 C CA . ILE A 1 120 ? 10.185 -0.445 0.265 1.00 84.69 120 ILE A CA 1
ATOM 955 C C . ILE A 1 120 ? 9.579 -0.328 -1.139 1.00 84.69 120 ILE A C 1
ATOM 957 O O . ILE A 1 120 ? 10.291 -0.474 -2.137 1.00 84.69 120 ILE A O 1
ATOM 961 N N . LEU A 1 121 ? 8.284 -0.012 -1.229 1.00 81.00 121 LEU A N 1
ATOM 962 C CA . LEU A 1 121 ? 7.612 0.209 -2.504 1.00 81.00 121 LEU A CA 1
ATOM 963 C C . LEU A 1 121 ? 8.162 1.434 -3.239 1.00 81.00 121 LEU A C 1
ATOM 965 O O . LEU A 1 121 ? 8.443 1.336 -4.429 1.00 81.00 121 LEU A O 1
ATOM 969 N N . ILE A 1 122 ? 8.367 2.566 -2.553 1.00 83.56 122 ILE A N 1
ATOM 970 C CA . ILE A 1 122 ? 8.976 3.766 -3.155 1.00 83.56 122 ILE A CA 1
ATOM 971 C C . ILE A 1 122 ? 10.365 3.434 -3.698 1.00 83.56 122 ILE A C 1
ATOM 973 O O . ILE A 1 122 ? 10.645 3.754 -4.849 1.00 83.56 122 ILE A O 1
ATOM 977 N N . PHE A 1 123 ? 11.213 2.758 -2.916 1.00 82.94 123 PHE A N 1
ATOM 978 C CA . PHE A 1 123 ? 12.548 2.353 -3.367 1.00 82.94 123 PHE A CA 1
ATOM 979 C C . PHE A 1 123 ? 12.494 1.429 -4.585 1.00 82.94 123 PHE A C 1
ATOM 981 O O . PHE A 1 123 ? 13.259 1.615 -5.529 1.00 82.94 123 PHE A O 1
ATOM 988 N N . SER A 1 124 ? 11.563 0.474 -4.591 1.00 77.81 124 SER A N 1
ATOM 989 C CA . SER A 1 124 ? 11.379 -0.441 -5.722 1.00 77.81 124 SER A CA 1
ATOM 990 C C . SER A 1 124 ? 10.908 0.296 -6.979 1.00 77.81 124 SER A C 1
ATOM 992 O O . SER A 1 124 ? 11.373 -0.004 -8.075 1.00 77.81 124 SER A O 1
ATOM 994 N N . LEU A 1 125 ? 10.039 1.300 -6.824 1.00 76.56 125 LEU A N 1
ATOM 995 C CA . LEU A 1 125 ? 9.538 2.132 -7.921 1.00 76.56 125 LEU A CA 1
ATOM 996 C C . LEU A 1 125 ? 10.564 3.124 -8.462 1.00 76.56 125 LEU A C 1
ATOM 998 O O . LEU A 1 125 ? 10.487 3.490 -9.633 1.00 76.56 125 LEU A O 1
ATOM 1002 N N . TYR A 1 126 ? 11.485 3.584 -7.615 1.00 79.75 126 TYR A N 1
ATOM 1003 C CA . TYR A 1 126 ? 12.556 4.510 -7.980 1.00 79.75 126 TYR A CA 1
ATOM 1004 C C . TYR A 1 126 ? 13.808 3.817 -8.520 1.00 79.75 126 TYR A C 1
ATOM 1006 O O . TYR A 1 126 ? 14.798 4.500 -8.802 1.00 79.75 126 TYR A O 1
ATOM 1014 N N . SER A 1 127 ? 13.793 2.489 -8.675 1.00 78.75 127 SER A N 1
ATOM 1015 C CA . SER A 1 127 ? 14.934 1.786 -9.245 1.00 78.75 127 SER A CA 1
ATOM 1016 C C . SER A 1 127 ? 15.237 2.335 -10.655 1.00 78.75 127 SER A C 1
ATOM 1018 O O . SER A 1 127 ? 14.315 2.611 -11.436 1.00 78.75 127 SER A O 1
ATOM 1020 N N . PRO A 1 128 ? 16.523 2.538 -11.010 1.00 72.88 128 PRO A N 1
ATOM 1021 C CA . PRO A 1 128 ? 16.903 3.073 -12.319 1.00 72.88 128 PRO A CA 1
ATOM 1022 C C . PRO A 1 128 ? 16.340 2.254 -13.485 1.00 72.88 128 PRO A C 1
ATOM 1024 O O . PRO A 1 128 ? 16.034 2.808 -14.536 1.00 72.88 128 PRO A O 1
ATOM 1027 N N . GLU A 1 129 ? 16.173 0.950 -13.269 1.00 71.62 129 GLU A N 1
ATOM 1028 C CA . GLU A 1 129 ? 15.633 -0.024 -14.217 1.00 71.62 129 GLU A CA 1
ATOM 1029 C C . GLU A 1 129 ? 14.172 0.288 -14.577 1.00 71.62 129 GLU A C 1
ATOM 1031 O O . GLU A 1 129 ? 13.852 0.454 -15.752 1.00 71.62 129 GLU A O 1
ATOM 1036 N N . VAL A 1 130 ? 13.308 0.482 -13.573 1.00 70.69 130 VAL A N 1
ATOM 1037 C CA . VAL A 1 130 ? 11.885 0.823 -13.768 1.00 70.69 130 VAL A CA 1
ATOM 1038 C C . VAL A 1 130 ? 11.742 2.178 -14.445 1.00 70.69 130 VAL A C 1
ATOM 1040 O O . VAL A 1 130 ? 10.932 2.356 -15.355 1.00 70.69 130 VAL A O 1
ATOM 1043 N N . ARG A 1 131 ? 12.554 3.152 -14.020 1.00 70.69 131 ARG A N 1
ATOM 1044 C CA . ARG A 1 131 ? 12.514 4.497 -14.594 1.00 70.69 131 ARG A CA 1
ATOM 1045 C C . ARG A 1 131 ? 12.915 4.488 -16.065 1.00 70.69 131 ARG A C 1
ATOM 1047 O O . ARG A 1 131 ? 12.267 5.163 -16.856 1.00 70.69 131 ARG A O 1
ATOM 1054 N N . ARG A 1 132 ? 13.953 3.725 -16.412 1.00 70.94 132 ARG A N 1
ATOM 1055 C CA . ARG A 1 132 ? 14.449 3.581 -17.779 1.00 70.94 132 ARG A CA 1
ATOM 1056 C C . ARG A 1 132 ? 13.394 2.949 -18.690 1.00 70.94 132 ARG A C 1
ATOM 1058 O O . ARG A 1 132 ? 13.100 3.511 -19.742 1.00 70.94 132 ARG A O 1
ATOM 1065 N N . GLU A 1 133 ? 12.753 1.868 -18.248 1.00 69.94 133 GLU A N 1
ATOM 1066 C CA . GLU A 1 133 ? 11.687 1.188 -19.003 1.00 69.94 133 GLU A CA 1
ATOM 1067 C C . GLU A 1 133 ? 10.486 2.096 -19.316 1.00 69.94 133 GLU A C 1
ATOM 1069 O O . GLU A 1 133 ? 9.892 1.993 -20.392 1.00 69.94 133 GLU A O 1
ATOM 1074 N N . LEU A 1 134 ? 10.153 3.006 -18.397 1.00 69.94 134 LEU A N 1
ATOM 1075 C CA . LEU A 1 134 ? 9.059 3.969 -18.550 1.00 69.94 134 LEU A CA 1
ATOM 1076 C C . LEU A 1 134 ? 9.418 5.202 -19.396 1.00 69.94 134 LEU A C 1
ATOM 1078 O O . LEU A 1 134 ? 8.520 5.966 -19.738 1.00 69.94 134 LEU A O 1
ATOM 1082 N N . THR A 1 135 ? 10.703 5.442 -19.679 1.00 68.81 135 THR A N 1
ATOM 1083 C CA . THR A 1 135 ? 11.175 6.575 -20.502 1.00 68.81 135 THR A CA 1
ATOM 1084 C C . THR A 1 135 ? 11.638 6.182 -21.900 1.00 68.81 135 THR A C 1
ATOM 1086 O O . THR A 1 135 ? 11.723 7.048 -22.763 1.00 68.81 135 THR A O 1
ATOM 1089 N N . GLU A 1 136 ? 11.974 4.909 -22.124 1.00 64.56 136 GLU A N 1
ATOM 1090 C CA . GLU A 1 136 ? 12.434 4.392 -23.423 1.00 64.56 136 GLU A CA 1
ATOM 1091 C C . GLU A 1 136 ? 11.276 3.974 -24.360 1.00 64.56 136 GLU A C 1
ATOM 1093 O O . GLU A 1 136 ? 11.535 3.465 -25.447 1.00 64.56 136 GLU A O 1
ATOM 1098 N N . ASN A 1 137 ? 10.012 4.195 -23.966 1.00 54.31 137 ASN A N 1
ATOM 1099 C CA . ASN A 1 137 ? 8.800 3.996 -24.782 1.00 54.31 137 ASN A CA 1
ATOM 1100 C C . ASN A 1 137 ? 7.916 5.244 -24.749 1.00 54.31 137 ASN A C 1
ATOM 1102 O O . ASN A 1 137 ? 7.183 5.452 -25.738 1.00 54.31 137 ASN A O 1
#

Sequence (137 aa):
MIEDETYPPENSELYFPSKQRVDTTILVICVIHVLMGIIATPLVILLFSSGILQTQLLVAILILIEGAILIISIPLYFILAWAIWKRMIWVWKTAVLVNGIFLLLNLFGQIILLTLLNIILIFSLYSPEVRRELTEN

Mean predicted aligned error: 10.89 Å

Foldseek 3Di:
DPDDPPDPPPPCPPPDVLLVVLLVLLVVLLVVLVVVLVVLVVVLVVLVVPPPPPVSVVVNVLSVVVSVLSVVVNVLSVLCNVCLVVLPPVSLVVSLVVLVVSLVVCVVSVVVVSNVSSVVSNVSSPPPSSVCSSPVD